Protein AF-A0A4R3PS39-F1 (afdb_monomer_lite)

Secondary structure (DSSP, 8-state):
-PPEEEETTEEEEEE--SSS-SPPEEEEPPTT--TTTTGGGHHHH-TTS-EEEE--SEEETTEEESS-EEETTEE-HHHHHHHHHHHHHHHHHHHHH----TTTTGGGSS----

Radius of gyration: 15.19 Å; chains: 1; bounding box: 42×25×39 Å

Sequence (114 aa):
MSTLLELEGFEYRTFCAQALGGRPLLLLHKTGGGESELVPLAPTVAPDMTVAGIRGQVGEDGKRRFFKRVGPGLFDEEDLRDRAAVSTISCVDLFLRTPCSRRSFLACRTERIS

Structure (mmCIF, N/CA/C/O backbone):
data_AF-A0A4R3PS39-F1
#
_entry.id   AF-A0A4R3PS39-F1
#
loop_
_atom_site.group_PDB
_atom_site.id
_atom_site.type_symbol
_atom_site.label_atom_id
_atom_site.label_alt_id
_atom_site.label_comp_id
_atom_site.label_asym_id
_atom_site.label_entity_id
_atom_site.label_seq_id
_atom_site.pdbx_PDB_ins_code
_atom_site.Cartn_x
_atom_site.Cartn_y
_atom_site.Cartn_z
_atom_site.occupancy
_atom_site.B_iso_or_equiv
_atom_site.auth_seq_id
_atom_site.auth_comp_id
_atom_site.auth_asym_id
_atom_site.auth_atom_id
_atom_site.pdbx_PDB_model_num
ATOM 1 N N . MET A 1 1 ? 17.979 3.500 -6.037 1.00 50.28 1 MET A N 1
ATOM 2 C CA . MET A 1 1 ? 17.469 4.791 -5.520 1.00 50.28 1 MET A CA 1
ATOM 3 C C . MET A 1 1 ? 15.951 4.830 -5.549 1.00 50.28 1 MET A C 1
ATOM 5 O O . MET A 1 1 ? 15.344 5.125 -6.571 1.00 50.28 1 MET A O 1
ATOM 9 N N . SER A 1 2 ? 15.346 4.484 -4.421 1.00 58.12 2 SER A N 1
ATOM 10 C CA . SER A 1 2 ? 13.908 4.581 -4.193 1.00 58.12 2 SER A CA 1
ATOM 11 C C . SER A 1 2 ? 13.623 5.816 -3.340 1.00 58.12 2 SER A C 1
ATOM 13 O O . SER A 1 2 ? 14.198 5.941 -2.256 1.00 58.12 2 SER A O 1
ATOM 15 N N . THR A 1 3 ? 12.758 6.712 -3.801 1.00 61.78 3 THR A N 1
ATOM 16 C CA . THR A 1 3 ? 12.408 7.934 -3.064 1.00 61.78 3 THR A CA 1
ATOM 17 C C . THR A 1 3 ? 11.154 7.674 -2.238 1.00 61.78 3 THR A C 1
ATOM 19 O O . THR A 1 3 ? 10.166 7.176 -2.777 1.00 61.78 3 THR A O 1
ATOM 22 N N . LEU A 1 4 ? 11.203 7.979 -0.937 1.00 65.94 4 LEU A N 1
ATOM 23 C CA . LEU A 1 4 ? 9.996 8.041 -0.115 1.00 65.94 4 LEU A CA 1
ATOM 24 C C . LEU A 1 4 ? 9.306 9.372 -0.408 1.00 65.94 4 LEU A C 1
ATOM 26 O O . LEU A 1 4 ? 9.931 10.427 -0.316 1.00 65.94 4 LEU A O 1
ATOM 30 N N . LEU A 1 5 ? 8.047 9.301 -0.804 1.00 70.94 5 LEU A N 1
ATOM 31 C CA . LEU A 1 5 ? 7.228 10.440 -1.179 1.00 70.94 5 LEU A CA 1
ATOM 32 C C . LEU A 1 5 ? 5.929 10.389 -0.378 1.00 70.94 5 LEU A C 1
ATOM 34 O O . LEU A 1 5 ? 5.511 9.320 0.067 1.00 70.94 5 LEU A O 1
ATOM 38 N N . GLU A 1 6 ? 5.301 11.542 -0.191 1.00 68.19 6 GLU A N 1
ATOM 39 C CA . GLU A 1 6 ? 4.031 11.660 0.519 1.00 68.19 6 GLU A CA 1
ATOM 40 C C . GLU A 1 6 ? 2.949 12.152 -0.443 1.00 68.19 6 GLU A C 1
ATOM 42 O O . GLU A 1 6 ? 3.188 13.056 -1.248 1.00 68.19 6 GLU A O 1
ATOM 47 N N . LEU A 1 7 ? 1.768 11.537 -0.386 1.00 65.56 7 LEU A N 1
ATOM 48 C CA . LEU A 1 7 ? 0.616 11.917 -1.193 1.00 65.56 7 LEU A CA 1
ATOM 49 C C . LEU A 1 7 ? -0.674 11.770 -0.395 1.00 65.56 7 LEU A C 1
ATOM 51 O O . LEU A 1 7 ? -1.086 10.658 -0.079 1.00 65.56 7 LEU A O 1
ATOM 55 N N . GLU A 1 8 ? -1.300 12.903 -0.072 1.00 68.44 8 GLU A N 1
ATOM 56 C CA . GLU A 1 8 ? -2.542 12.961 0.718 1.00 68.44 8 GLU A CA 1
ATOM 57 C C . GLU A 1 8 ? -2.445 12.153 2.030 1.00 68.44 8 GLU A C 1
ATOM 59 O O . GLU A 1 8 ? -3.356 11.425 2.423 1.00 68.44 8 GLU A O 1
ATOM 64 N N . GLY A 1 9 ? -1.283 12.246 2.691 1.00 69.19 9 GLY A N 1
ATOM 65 C CA . GLY A 1 9 ? -0.951 11.537 3.929 1.00 69.19 9 GLY A CA 1
ATOM 66 C C . GLY A 1 9 ? -0.525 10.077 3.743 1.00 69.19 9 GLY A C 1
ATOM 67 O O . GLY A 1 9 ? -0.281 9.383 4.726 1.00 69.19 9 GLY A O 1
ATOM 68 N N . PHE A 1 10 ? -0.494 9.548 2.516 1.00 71.81 10 PHE A N 1
ATOM 69 C CA . PHE A 1 10 ? 0.078 8.231 2.233 1.00 71.81 10 PHE A CA 1
ATOM 70 C C . PHE A 1 10 ? 1.564 8.370 1.943 1.00 71.81 10 PHE A C 1
ATOM 72 O O . PHE A 1 10 ? 1.965 9.035 0.989 1.00 71.81 10 PHE A O 1
ATOM 79 N N . GLU A 1 11 ? 2.385 7.689 2.730 1.00 79.81 11 GLU A N 1
ATOM 80 C CA . GLU A 1 11 ? 3.782 7.496 2.372 1.00 79.81 11 GLU A CA 1
ATOM 81 C C . GLU A 1 11 ? 3.879 6.384 1.330 1.00 79.81 11 GLU A C 1
ATOM 83 O O . GLU A 1 11 ? 3.300 5.307 1.485 1.00 79.81 11 GLU A O 1
ATOM 88 N N . TYR A 1 12 ? 4.630 6.618 0.266 1.00 76.88 12 TYR A N 1
ATOM 89 C CA . TYR A 1 12 ? 4.824 5.633 -0.782 1.00 76.88 12 TYR A CA 1
ATOM 90 C C . TYR A 1 12 ? 6.249 5.650 -1.300 1.00 76.88 12 TYR A C 1
ATOM 92 O O . TYR A 1 12 ? 7.000 6.616 -1.147 1.00 76.88 12 TYR A O 1
ATOM 100 N N . ARG A 1 13 ? 6.628 4.542 -1.927 1.00 80.12 13 ARG A N 1
ATOM 101 C CA . ARG A 1 13 ? 7.945 4.366 -2.514 1.00 80.12 13 ARG A CA 1
ATOM 102 C C . ARG A 1 13 ? 7.813 3.747 -3.892 1.00 80.12 13 ARG A C 1
ATOM 104 O O . ARG A 1 13 ? 7.147 2.729 -4.066 1.00 80.12 13 ARG A O 1
ATOM 111 N N . THR A 1 14 ? 8.466 4.368 -4.865 1.00 74.50 14 THR A N 1
ATOM 112 C CA . THR A 1 14 ? 8.474 3.914 -6.255 1.00 74.50 14 THR A CA 1
ATOM 113 C C . THR A 1 14 ? 9.786 3.218 -6.598 1.00 74.50 14 THR A C 1
ATOM 115 O O . THR A 1 14 ? 10.862 3.582 -6.113 1.00 74.50 14 THR A O 1
ATOM 118 N N . PHE A 1 15 ? 9.685 2.203 -7.451 1.00 75.88 15 PHE A N 1
ATOM 119 C CA . PHE A 1 15 ? 10.804 1.449 -7.996 1.00 75.88 15 PHE A CA 1
ATOM 120 C C . PHE A 1 15 ? 10.595 1.331 -9.508 1.00 75.88 15 PHE A C 1
ATOM 122 O O . PHE A 1 15 ? 9.641 0.708 -9.975 1.00 75.88 15 PHE A O 1
ATOM 129 N N . CYS A 1 16 ? 11.459 1.991 -10.278 1.00 71.50 16 CYS A N 1
ATOM 130 C CA . CYS A 1 16 ? 11.354 2.029 -11.736 1.00 71.50 16 CYS A CA 1
ATOM 131 C C . CYS A 1 16 ? 11.844 0.718 -12.362 1.00 71.50 16 CYS A C 1
ATOM 133 O O . CYS A 1 16 ? 12.946 0.262 -12.051 1.00 71.50 16 CYS A O 1
ATOM 135 N N . ALA A 1 17 ? 11.073 0.174 -13.305 1.00 66.50 17 ALA A N 1
ATOM 136 C CA . ALA A 1 17 ? 11.531 -0.908 -14.176 1.00 66.50 17 ALA A CA 1
ATOM 137 C C . ALA A 1 17 ? 12.316 -0.384 -15.393 1.00 66.50 17 ALA A C 1
ATOM 139 O O . ALA A 1 17 ? 12.325 0.814 -15.6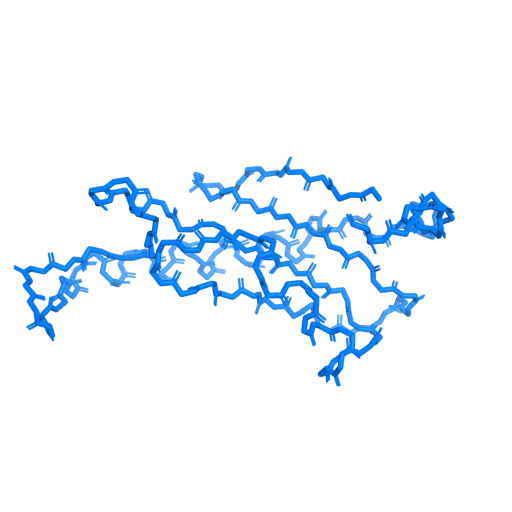87 1.00 66.50 17 ALA A O 1
ATOM 140 N N . GLN A 1 18 ? 12.998 -1.300 -16.094 1.00 57.09 18 GLN A N 1
ATOM 141 C CA . GLN A 1 18 ? 13.811 -0.998 -17.284 1.00 57.09 18 GLN A CA 1
ATOM 142 C C . GLN A 1 18 ? 12.986 -0.511 -18.475 1.00 57.09 18 GLN A C 1
ATOM 144 O O . GLN A 1 18 ? 13.481 0.288 -19.275 1.00 57.09 18 GLN A O 1
ATOM 149 N N . ALA A 1 19 ? 11.756 -1.002 -18.614 1.00 56.44 19 ALA A N 1
ATOM 150 C CA . ALA A 1 19 ? 10.897 -0.685 -19.739 1.00 56.44 19 ALA A CA 1
ATOM 151 C C . ALA A 1 19 ? 10.015 0.527 -19.413 1.00 56.44 19 ALA A C 1
ATOM 153 O O . ALA A 1 19 ? 9.176 0.509 -18.515 1.00 56.44 19 ALA A O 1
ATOM 154 N N . LEU A 1 20 ? 10.201 1.608 -20.171 1.00 54.00 20 LEU A N 1
ATOM 155 C CA . LEU A 1 20 ? 9.281 2.741 -20.161 1.00 54.00 20 LEU A CA 1
ATOM 156 C C . LEU A 1 20 ? 8.056 2.373 -20.997 1.00 54.00 20 LEU A C 1
ATOM 158 O O . LEU A 1 20 ? 8.042 2.574 -22.208 1.00 54.00 20 LEU A O 1
ATOM 162 N N . GLY A 1 21 ? 7.050 1.800 -20.345 1.00 55.66 21 GLY A N 1
ATOM 163 C CA . GLY A 1 21 ? 5.770 1.476 -20.963 1.00 55.66 21 GLY A CA 1
ATOM 164 C C . GLY A 1 21 ? 4.991 0.459 -20.138 1.00 55.66 21 GLY A C 1
ATOM 165 O O . GLY A 1 21 ? 5.466 -0.644 -19.909 1.00 55.66 21 GLY A O 1
ATOM 166 N N . GLY A 1 22 ? 3.793 0.834 -19.691 1.00 63.25 22 GLY A N 1
ATOM 167 C CA . GLY A 1 22 ? 2.918 -0.024 -18.890 1.00 63.25 22 GLY A CA 1
ATOM 168 C C . GLY A 1 22 ? 2.190 0.753 -17.796 1.00 63.25 22 GLY A C 1
ATOM 169 O O . GLY A 1 22 ? 2.625 1.826 -17.381 1.00 63.25 22 GLY A O 1
ATOM 170 N N . ARG A 1 23 ? 1.056 0.219 -17.333 1.00 71.75 23 ARG A N 1
ATOM 171 C CA . ARG A 1 23 ? 0.402 0.707 -16.108 1.00 71.75 23 ARG A CA 1
ATOM 172 C C . ARG A 1 23 ? 1.303 0.338 -14.921 1.00 71.75 23 ARG A C 1
ATOM 174 O O . ARG A 1 23 ? 1.832 -0.766 -14.940 1.00 71.75 23 ARG A O 1
ATOM 181 N N . PRO A 1 24 ? 1.536 1.199 -13.922 1.00 75.44 24 PRO A N 1
ATOM 182 C CA . PRO A 1 24 ? 2.334 0.814 -12.767 1.00 75.44 24 PRO A CA 1
ATOM 183 C C . PRO A 1 24 ? 1.613 -0.263 -11.954 1.00 75.44 24 PRO A C 1
ATOM 185 O O . PRO A 1 24 ? 0.382 -0.328 -11.939 1.00 75.44 24 PRO A O 1
ATOM 188 N N . LEU A 1 25 ? 2.386 -1.089 -11.255 1.00 80.06 25 LEU A N 1
ATOM 189 C CA . LEU A 1 25 ? 1.855 -2.053 -10.302 1.00 80.06 25 LEU A CA 1
ATOM 190 C C . LEU A 1 25 ? 1.837 -1.435 -8.901 1.00 80.06 25 LEU A C 1
ATOM 192 O O . LEU A 1 25 ? 2.879 -1.075 -8.352 1.00 80.06 25 LEU A O 1
ATOM 196 N N . LEU A 1 26 ? 0.644 -1.330 -8.322 1.00 84.38 26 LEU A N 1
ATOM 197 C CA . LEU A 1 26 ? 0.459 -0.889 -6.945 1.00 84.38 26 LEU A CA 1
ATOM 198 C C . LEU A 1 26 ? 0.624 -2.075 -5.989 1.00 84.38 26 LEU A C 1
ATOM 200 O O . LEU A 1 26 ? -0.022 -3.109 -6.164 1.00 84.38 26 LEU A O 1
ATOM 204 N N . LEU A 1 27 ? 1.458 -1.916 -4.964 1.00 86.75 27 LEU A N 1
ATOM 205 C CA . LEU A 1 27 ? 1.704 -2.934 -3.948 1.00 86.75 27 LEU A CA 1
ATOM 206 C C . LEU A 1 27 ? 1.057 -2.530 -2.620 1.00 86.75 27 LEU A C 1
ATOM 208 O O . LEU A 1 27 ? 1.368 -1.480 -2.052 1.00 86.75 27 LEU A O 1
ATOM 212 N N . LEU A 1 28 ? 0.180 -3.401 -2.118 1.00 87.88 28 LEU A N 1
ATOM 213 C CA . LEU A 1 28 ? -0.548 -3.237 -0.861 1.00 87.88 28 LEU A CA 1
ATOM 214 C C . LEU A 1 28 ? -0.043 -4.262 0.155 1.00 87.88 28 LEU A C 1
ATOM 216 O O . LEU A 1 28 ? -0.264 -5.462 -0.003 1.00 87.88 28 LEU A O 1
ATOM 220 N N . HIS A 1 29 ? 0.657 -3.799 1.187 1.00 87.94 29 HIS A N 1
ATOM 221 C CA . HIS A 1 29 ? 1.241 -4.677 2.201 1.00 87.94 29 HIS A CA 1
ATOM 222 C C . HIS A 1 29 ? 0.184 -5.308 3.129 1.00 87.94 29 HIS A C 1
ATOM 224 O O . HIS A 1 29 ? -0.947 -4.840 3.255 1.00 87.94 29 HIS A O 1
ATOM 230 N N . LYS A 1 30 ? 0.552 -6.372 3.849 1.00 85.94 30 LYS A N 1
ATOM 231 C CA . LYS A 1 30 ? -0.326 -6.964 4.877 1.00 85.94 30 LYS A CA 1
ATOM 232 C C . LYS A 1 30 ? -0.349 -6.103 6.147 1.00 85.94 30 LYS A C 1
ATOM 234 O O . LYS A 1 30 ? 0.470 -5.206 6.309 1.00 85.94 30 LYS A O 1
ATOM 239 N N . THR A 1 31 ? -1.243 -6.380 7.100 1.00 84.62 31 THR A N 1
ATOM 240 C CA . THR A 1 31 ? -1.214 -5.692 8.413 1.00 84.62 31 THR A CA 1
ATOM 241 C C . THR A 1 31 ? 0.190 -5.733 9.031 1.00 84.62 31 THR A C 1
ATOM 243 O O . THR A 1 31 ? 0.767 -6.810 9.159 1.00 84.62 31 THR A O 1
ATOM 246 N N . GLY A 1 32 ? 0.686 -4.584 9.497 1.00 80.88 32 GLY A N 1
ATOM 247 C CA . GLY A 1 32 ? 1.997 -4.471 10.147 1.00 80.88 32 GLY A CA 1
ATOM 248 C C . GLY A 1 32 ? 3.173 -4.437 9.171 1.00 80.88 32 GLY A C 1
ATOM 249 O O . GLY A 1 32 ? 4.313 -4.335 9.609 1.00 80.88 32 GLY A O 1
ATOM 250 N N . GLY A 1 33 ? 2.889 -4.516 7.873 1.00 84.56 33 GLY A N 1
ATOM 251 C CA . GLY A 1 33 ? 3.853 -4.363 6.798 1.00 84.56 33 GLY A CA 1
ATOM 252 C C . GLY A 1 33 ? 4.225 -2.913 6.504 1.00 84.56 33 GLY A C 1
ATOM 253 O O . GLY A 1 33 ? 3.789 -1.974 7.178 1.00 84.56 33 GLY A O 1
ATOM 254 N N . GLY A 1 34 ? 5.017 -2.743 5.450 1.00 86.12 34 GLY A N 1
ATOM 255 C CA . GLY A 1 34 ? 5.411 -1.438 4.930 1.00 86.12 34 GLY A CA 1
ATOM 256 C C . GLY A 1 34 ? 5.484 -1.421 3.407 1.00 86.12 34 GLY A C 1
ATOM 257 O O . GLY A 1 34 ? 5.372 -2.447 2.741 1.00 86.12 34 GLY A O 1
ATOM 258 N N . GLU A 1 35 ? 5.727 -0.240 2.857 1.00 84.44 35 GLU A N 1
ATOM 259 C CA . GLU A 1 35 ? 5.789 0.072 1.428 1.00 84.44 35 GLU A CA 1
ATOM 260 C C . GLU A 1 35 ? 6.854 -0.718 0.657 1.00 84.44 35 GLU A C 1
ATOM 262 O O . GLU A 1 35 ? 6.758 -0.858 -0.556 1.00 84.44 35 GLU A O 1
ATOM 267 N N . SER A 1 36 ? 7.865 -1.254 1.346 1.00 85.31 36 SER A N 1
ATOM 268 C CA . SER A 1 36 ? 8.924 -2.047 0.713 1.00 85.31 36 SER A CA 1
ATOM 269 C C . SER A 1 36 ? 8.720 -3.565 0.828 1.00 85.31 36 SER A C 1
ATOM 271 O O . SER A 1 36 ? 9.467 -4.312 0.206 1.00 85.31 36 SER A O 1
ATOM 273 N N . GLU A 1 37 ? 7.721 -4.044 1.586 1.00 87.12 37 GLU A N 1
ATOM 274 C CA . GLU A 1 37 ? 7.576 -5.477 1.914 1.00 87.12 37 GLU A CA 1
ATOM 275 C C . GLU A 1 37 ? 7.392 -6.353 0.668 1.00 87.12 37 GLU A C 1
ATOM 277 O O . GLU A 1 37 ? 7.971 -7.432 0.569 1.00 87.12 37 GLU A O 1
ATOM 282 N N . LEU A 1 38 ? 6.600 -5.884 -0.296 1.00 86.94 38 LEU A N 1
ATOM 283 C CA . LEU A 1 38 ? 6.257 -6.651 -1.497 1.00 86.94 38 LEU A CA 1
ATOM 284 C C . LEU A 1 38 ? 7.137 -6.321 -2.707 1.00 86.94 38 LEU A C 1
ATOM 286 O O . LEU A 1 38 ? 6.986 -6.932 -3.761 1.00 86.94 38 LEU A O 1
ATOM 290 N N . VAL A 1 39 ? 8.070 -5.380 -2.577 1.00 84.38 39 VAL A N 1
ATOM 291 C CA . VAL A 1 39 ? 8.957 -4.969 -3.676 1.00 84.38 39 VAL A CA 1
ATOM 292 C C . VAL A 1 39 ? 9.795 -6.130 -4.213 1.00 84.38 39 VAL A C 1
ATOM 294 O O . VAL A 1 39 ? 9.884 -6.252 -5.433 1.00 84.38 39 VAL A O 1
ATOM 297 N N . PRO A 1 40 ? 10.348 -7.036 -3.378 1.00 84.69 40 PRO A N 1
ATOM 298 C CA . PRO A 1 40 ? 11.093 -8.187 -3.884 1.00 84.69 40 PRO A CA 1
ATOM 299 C C . PRO A 1 40 ? 10.255 -9.164 -4.725 1.00 84.69 40 PRO A C 1
ATOM 301 O O . PRO A 1 40 ? 10.829 -9.952 -5.468 1.00 84.69 40 PRO A O 1
ATOM 304 N N . LEU A 1 41 ? 8.918 -9.120 -4.632 1.00 84.06 41 LEU A N 1
ATOM 305 C CA . LEU A 1 41 ? 8.014 -9.969 -5.419 1.00 84.06 41 LEU A CA 1
ATOM 306 C C . LEU A 1 41 ? 7.732 -9.392 -6.816 1.00 84.06 41 LEU A C 1
ATOM 308 O O . LEU A 1 41 ? 7.405 -10.134 -7.744 1.00 84.06 41 LEU A O 1
ATOM 312 N N . ALA A 1 42 ? 7.869 -8.074 -6.983 1.00 80.75 42 ALA A N 1
ATOM 313 C CA . ALA A 1 42 ? 7.565 -7.391 -8.235 1.00 80.75 42 ALA A CA 1
ATOM 314 C C . ALA A 1 42 ? 8.342 -7.936 -9.451 1.00 80.75 42 ALA A C 1
ATOM 316 O O . ALA A 1 42 ? 7.692 -8.193 -10.464 1.00 80.75 42 ALA A O 1
ATOM 317 N N . PRO A 1 43 ? 9.663 -8.213 -9.383 1.00 77.00 43 PRO A N 1
ATOM 318 C CA . PRO A 1 43 ? 10.404 -8.754 -10.525 1.00 77.00 43 PRO A CA 1
ATOM 319 C C . PRO A 1 43 ? 9.905 -10.123 -11.001 1.00 77.00 43 PRO A C 1
ATOM 321 O O . PRO A 1 43 ? 10.081 -10.467 -12.164 1.00 77.00 43 PRO A O 1
ATOM 324 N N . THR A 1 44 ? 9.292 -10.914 -10.116 1.00 83.75 44 THR A N 1
ATOM 325 C CA . THR A 1 44 ? 8.765 -12.245 -10.453 1.00 83.75 44 THR A CA 1
ATOM 326 C C . THR A 1 44 ? 7.414 -12.164 -11.157 1.00 83.75 44 THR A C 1
ATOM 328 O O . THR A 1 44 ? 7.136 -12.967 -12.042 1.00 83.75 44 THR A O 1
ATOM 331 N N . VAL A 1 45 ? 6.568 -11.210 -10.762 1.00 83.06 45 VAL A N 1
ATOM 332 C CA . VAL A 1 45 ? 5.199 -11.070 -11.288 1.00 83.06 45 VAL A CA 1
ATOM 333 C C . VAL A 1 45 ? 5.155 -10.151 -12.509 1.00 83.06 45 VAL A C 1
ATOM 335 O O . VAL A 1 45 ? 4.387 -10.384 -13.438 1.00 83.06 45 VAL A O 1
ATOM 338 N N . ALA A 1 46 ? 5.966 -9.097 -12.499 1.00 77.75 46 ALA A N 1
ATOM 339 C CA . ALA A 1 46 ? 5.932 -8.013 -13.468 1.00 77.75 46 ALA A CA 1
ATOM 340 C C . ALA A 1 46 ? 7.332 -7.378 -13.636 1.00 77.75 46 ALA A C 1
ATOM 342 O O . ALA A 1 46 ? 7.551 -6.245 -13.200 1.00 77.75 46 ALA A O 1
ATOM 343 N N . PRO A 1 47 ? 8.293 -8.087 -14.263 1.00 76.94 47 PRO A N 1
ATOM 344 C CA . PRO A 1 47 ? 9.699 -7.662 -14.358 1.00 76.94 47 PRO A CA 1
ATOM 345 C C . PRO A 1 47 ? 9.907 -6.317 -15.066 1.00 76.94 47 PRO A C 1
ATOM 347 O O . PRO A 1 47 ? 10.868 -5.604 -14.778 1.00 76.94 47 PRO A O 1
ATOM 350 N N . ASP A 1 48 ? 8.990 -5.958 -15.964 1.00 76.44 48 ASP A N 1
ATOM 351 C CA . ASP A 1 48 ? 9.094 -4.778 -16.820 1.00 76.44 48 ASP A CA 1
ATOM 352 C C . ASP A 1 48 ? 8.205 -3.608 -16.365 1.00 76.44 48 ASP A C 1
ATOM 354 O O . ASP A 1 48 ? 8.146 -2.584 -17.042 1.00 76.44 48 ASP A O 1
ATOM 358 N N . MET A 1 49 ? 7.514 -3.721 -15.223 1.00 76.81 49 MET A N 1
ATOM 359 C CA . MET A 1 49 ? 6.587 -2.689 -14.745 1.00 76.81 49 MET A CA 1
ATOM 360 C C . MET A 1 49 ? 7.179 -1.873 -13.599 1.00 76.81 49 MET A C 1
ATOM 362 O O . MET A 1 49 ? 7.710 -2.412 -12.631 1.00 76.81 49 MET A O 1
ATOM 366 N N . THR A 1 50 ? 7.021 -0.551 -13.670 1.00 78.88 50 THR A N 1
ATOM 367 C CA . THR A 1 50 ? 7.250 0.320 -12.512 1.00 78.88 50 THR A CA 1
ATOM 368 C C . THR A 1 50 ? 6.320 -0.092 -11.384 1.00 78.88 50 THR A C 1
ATOM 370 O O . THR A 1 50 ? 5.116 -0.244 -11.598 1.00 78.88 50 THR A O 1
ATOM 373 N N . VAL A 1 51 ? 6.865 -0.238 -10.181 1.00 81.00 51 VAL A N 1
ATOM 374 C CA . VAL A 1 51 ? 6.079 -0.602 -9.006 1.00 81.00 51 VAL A CA 1
ATOM 375 C C . VAL A 1 51 ? 6.076 0.515 -7.983 1.00 81.00 51 VAL A C 1
ATOM 377 O O . VAL A 1 51 ? 7.064 1.232 -7.813 1.00 81.00 51 VAL A O 1
ATOM 380 N N . ALA A 1 52 ? 4.952 0.662 -7.298 1.00 83.00 52 ALA A N 1
ATOM 381 C CA . ALA A 1 52 ? 4.802 1.607 -6.213 1.00 83.00 52 ALA A CA 1
ATOM 382 C C . ALA A 1 52 ? 4.184 0.902 -5.013 1.00 83.00 52 ALA A C 1
ATOM 384 O O . ALA A 1 52 ? 3.060 0.409 -5.080 1.00 83.00 52 ALA A O 1
ATOM 385 N N . GLY A 1 53 ? 4.931 0.838 -3.920 1.00 84.38 53 GLY A N 1
ATOM 386 C CA . GLY A 1 53 ? 4.394 0.389 -2.647 1.00 84.38 53 GLY A CA 1
ATOM 387 C C . GLY A 1 53 ? 3.850 1.570 -1.870 1.00 84.38 53 GLY A C 1
ATOM 388 O O . GLY A 1 53 ? 4.518 2.599 -1.774 1.00 84.38 53 GLY A O 1
ATOM 389 N N . ILE A 1 54 ? 2.653 1.415 -1.313 1.00 84.69 54 ILE A N 1
ATOM 390 C CA . ILE A 1 54 ? 2.038 2.420 -0.444 1.00 84.69 54 ILE A CA 1
ATOM 391 C C . ILE A 1 54 ? 1.992 1.910 0.993 1.00 84.69 54 ILE A C 1
ATOM 393 O O . ILE A 1 54 ? 1.803 0.718 1.241 1.00 84.69 54 ILE A O 1
ATOM 397 N N . ARG A 1 55 ? 2.178 2.817 1.946 1.00 85.25 55 ARG A N 1
ATOM 398 C CA . ARG A 1 55 ? 2.125 2.556 3.381 1.00 85.25 55 ARG A CA 1
ATOM 399 C C . ARG A 1 55 ? 0.744 2.925 3.911 1.00 85.25 55 ARG A C 1
ATOM 401 O O . ARG A 1 55 ? 0.241 4.015 3.655 1.00 85.25 55 ARG A O 1
ATOM 408 N N . GLY A 1 56 ? 0.138 2.021 4.674 1.00 82.38 56 GLY A N 1
ATOM 409 C CA . GLY A 1 56 ? -1.135 2.278 5.341 1.00 82.38 56 GLY A CA 1
ATOM 410 C C . GLY A 1 56 ? -1.037 3.384 6.403 1.00 82.38 56 GLY A C 1
ATOM 411 O O . GLY A 1 56 ? -0.072 3.428 7.168 1.00 82.38 56 GLY A O 1
ATOM 412 N N . GLN A 1 57 ? -2.049 4.253 6.458 1.00 79.31 57 GLN A N 1
ATOM 413 C CA . GLN A 1 57 ? -2.118 5.413 7.360 1.00 79.31 57 GLN A CA 1
ATOM 414 C C . GLN A 1 57 ? -2.581 5.079 8.784 1.00 79.31 57 GLN A C 1
ATOM 416 O O . GLN A 1 57 ? -2.361 5.856 9.710 1.00 79.31 57 GLN A O 1
ATOM 421 N N . VAL A 1 58 ? -3.264 3.949 8.974 1.00 79.44 58 VAL A N 1
ATOM 422 C CA . VAL A 1 58 ? -3.855 3.596 10.268 1.00 79.44 58 VAL A CA 1
ATOM 423 C C . VAL A 1 58 ? -2.803 2.897 11.120 1.00 79.44 58 VAL A C 1
ATOM 425 O O . VAL A 1 58 ? -2.353 1.804 10.777 1.00 79.44 58 VAL A O 1
ATOM 428 N N . GLY A 1 59 ? -2.407 3.531 12.223 1.00 75.56 59 GLY A N 1
ATOM 429 C CA . GLY A 1 59 ? -1.565 2.927 13.253 1.00 75.56 59 GLY A CA 1
ATOM 430 C C . GLY A 1 59 ? -2.416 2.293 14.349 1.00 75.56 59 GLY A C 1
ATOM 431 O O . GLY A 1 59 ? -3.179 2.987 15.011 1.00 75.56 59 GLY A O 1
ATOM 432 N N . GLU A 1 60 ? -2.273 0.988 14.554 1.00 71.56 60 GLU A N 1
ATOM 433 C CA . GLU A 1 60 ? -2.979 0.221 15.585 1.00 71.56 60 GLU A CA 1
ATOM 434 C C . GLU A 1 60 ? -1.952 -0.693 16.273 1.00 71.56 60 GLU A C 1
ATOM 436 O O . GLU A 1 60 ? -1.342 -1.537 15.617 1.00 71.56 60 GLU A O 1
ATOM 441 N N . ASP A 1 61 ? -1.672 -0.475 17.562 1.00 71.25 61 ASP A N 1
ATOM 44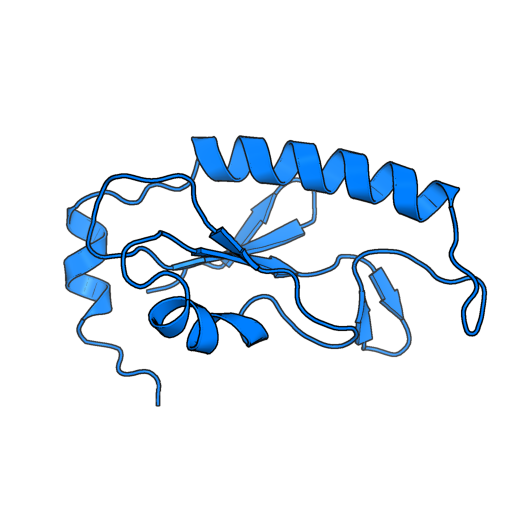2 C CA . ASP A 1 61 ? -0.642 -1.202 18.334 1.00 71.25 61 ASP A CA 1
ATOM 443 C C . ASP A 1 61 ? 0.746 -1.258 17.661 1.00 71.25 61 ASP A C 1
ATOM 445 O O . ASP A 1 61 ? 1.422 -2.289 17.639 1.00 71.25 61 ASP A O 1
ATOM 449 N N . GLY A 1 62 ? 1.164 -0.157 17.027 1.00 70.56 62 GLY A N 1
ATOM 450 C CA . GLY A 1 62 ? 2.431 -0.085 16.285 1.00 70.56 62 GLY A CA 1
ATOM 451 C C . GLY A 1 62 ? 2.427 -0.824 14.939 1.00 70.56 62 GLY A C 1
ATOM 452 O O . GLY A 1 62 ? 3.434 -0.815 14.233 1.00 70.56 62 GLY A O 1
ATOM 453 N N . LYS A 1 63 ? 1.302 -1.432 14.541 1.00 70.06 63 LYS A N 1
ATOM 454 C CA . LYS A 1 63 ? 1.106 -2.050 13.225 1.00 70.06 63 LYS A CA 1
ATOM 455 C C . LYS A 1 63 ? 0.398 -1.074 12.298 1.00 70.06 63 LYS A C 1
ATOM 457 O O . LYS A 1 63 ? -0.581 -0.438 12.674 1.00 70.06 63 LYS A O 1
ATOM 462 N N . ARG A 1 64 ? 0.873 -0.992 11.056 1.00 80.00 64 ARG A N 1
ATOM 463 C CA . ARG A 1 64 ? 0.262 -0.151 10.024 1.00 80.00 64 ARG A CA 1
ATOM 464 C C . ARG A 1 64 ? -0.782 -0.911 9.217 1.00 80.00 64 ARG A C 1
ATOM 466 O O . ARG A 1 64 ? -0.590 -2.085 8.880 1.00 80.00 64 ARG A O 1
ATOM 473 N N . ARG A 1 65 ? -1.887 -0.238 8.913 1.00 83.12 65 ARG A N 1
ATOM 474 C CA . ARG A 1 65 ? -3.054 -0.759 8.196 1.00 83.12 65 ARG A CA 1
ATOM 475 C C . ARG A 1 65 ? -3.616 0.274 7.227 1.00 83.12 65 ARG A C 1
ATOM 477 O O . ARG A 1 65 ? -3.395 1.473 7.379 1.00 83.12 65 ARG A O 1
ATOM 484 N N . PHE A 1 66 ? -4.368 -0.208 6.242 1.00 83.62 66 PHE A N 1
ATOM 485 C CA . PHE A 1 66 ? -5.060 0.647 5.277 1.00 83.62 66 PHE A CA 1
ATOM 486 C C . PHE A 1 66 ? -6.395 1.186 5.782 1.00 83.62 66 PHE A C 1
ATOM 488 O O . PHE A 1 66 ? -6.808 2.230 5.309 1.00 83.62 66 PHE A O 1
ATOM 495 N N . PHE A 1 67 ? -7.045 0.503 6.724 1.00 85.00 67 PHE A N 1
ATOM 496 C CA . PHE A 1 67 ? -8.345 0.871 7.287 1.00 85.00 67 PHE A CA 1
ATOM 497 C C . PHE A 1 67 ? -8.471 0.349 8.719 1.00 85.00 67 PHE A C 1
ATOM 499 O O . PHE A 1 67 ? -7.764 -0.589 9.118 1.00 85.00 67 PHE A O 1
ATOM 506 N N . LYS A 1 68 ? -9.354 0.979 9.492 1.00 84.38 68 LYS A N 1
ATOM 507 C CA . LYS A 1 68 ? -9.664 0.613 10.874 1.00 84.38 68 LYS A CA 1
ATOM 508 C C . LYS A 1 68 ? -10.508 -0.654 10.955 1.00 84.38 68 LYS A C 1
ATOM 510 O O . LYS A 1 68 ? -11.182 -1.074 10.014 1.00 84.38 68 LYS A O 1
ATOM 515 N N . ARG A 1 69 ? -10.469 -1.276 12.128 1.00 84.56 69 ARG A N 1
ATOM 516 C CA . ARG A 1 69 ? -11.290 -2.435 12.471 1.00 84.56 69 ARG A CA 1
ATOM 517 C C . ARG A 1 69 ? -12.021 -2.137 13.765 1.00 84.56 69 ARG A C 1
ATOM 519 O O . ARG A 1 69 ? -11.469 -1.498 14.651 1.00 84.56 69 ARG A O 1
ATOM 526 N N . VAL A 1 70 ? -13.243 -2.637 13.869 1.00 81.06 70 VAL A N 1
ATOM 527 C CA . VAL A 1 70 ? -14.047 -2.551 15.096 1.00 81.06 70 VAL A CA 1
ATOM 528 C C . VAL A 1 70 ? -13.789 -3.777 15.983 1.00 81.06 70 VAL A C 1
ATOM 530 O O . VAL A 1 70 ? -13.959 -3.733 17.196 1.00 81.06 70 VAL A O 1
AT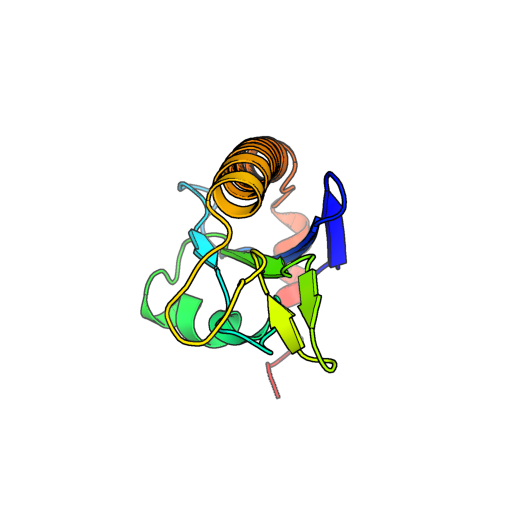OM 533 N N . GLY A 1 71 ? -13.320 -4.879 15.387 1.00 79.88 71 GLY A N 1
ATOM 534 C CA . GLY A 1 71 ? -12.950 -6.097 16.098 1.00 79.88 71 GLY A CA 1
ATOM 535 C C . GLY A 1 71 ? -12.418 -7.195 15.170 1.00 79.88 71 GLY A C 1
ATOM 536 O O . GLY A 1 71 ? -12.174 -6.968 13.977 1.00 79.88 71 GLY A O 1
ATOM 537 N N . PRO A 1 72 ? -12.219 -8.420 15.683 1.00 76.38 72 PRO A N 1
ATOM 538 C CA . PRO A 1 72 ? -11.814 -9.564 14.874 1.00 76.38 72 PRO A CA 1
ATOM 539 C C . PRO A 1 72 ? -12.855 -9.853 13.787 1.00 76.38 72 PRO A C 1
ATOM 541 O O . PRO A 1 72 ? -14.008 -10.143 14.070 1.00 76.38 72 PRO A O 1
ATOM 544 N N . GLY A 1 73 ? -12.441 -9.740 12.528 1.00 77.75 73 GLY A N 1
ATOM 545 C CA . GLY A 1 73 ? -13.306 -9.925 11.354 1.00 77.75 73 GLY A CA 1
ATOM 546 C C . GLY A 1 73 ? -14.317 -8.800 11.094 1.00 77.75 73 GLY A C 1
ATOM 547 O O . GLY A 1 73 ? -14.995 -8.852 10.077 1.00 77.75 73 GLY A O 1
ATOM 548 N N . LEU A 1 74 ? -14.386 -7.783 11.960 1.00 83.12 74 LEU A N 1
ATOM 549 C CA . LEU A 1 74 ? -15.315 -6.658 11.847 1.00 83.12 74 LEU A CA 1
ATOM 550 C C . LEU A 1 74 ? -14.569 -5.406 11.390 1.00 83.12 74 LEU A C 1
ATOM 552 O O . LEU A 1 74 ? -13.640 -4.934 12.056 1.00 83.12 74 LEU A O 1
ATOM 556 N N . PHE A 1 75 ? -14.973 -4.890 10.236 1.00 84.31 75 PHE A N 1
ATOM 557 C CA . PHE A 1 75 ? -14.389 -3.712 9.608 1.00 84.31 75 PHE A CA 1
ATOM 558 C C . PHE A 1 75 ? -15.255 -2.487 9.873 1.00 84.31 75 PHE A C 1
ATOM 560 O O . PHE A 1 75 ? -16.473 -2.597 9.978 1.00 84.31 75 PHE A O 1
ATOM 567 N N . ASP A 1 76 ? -14.611 -1.331 9.991 1.00 86.06 76 ASP A N 1
ATOM 568 C CA . ASP A 1 76 ? -15.307 -0.051 9.970 1.00 86.06 76 ASP A CA 1
ATOM 569 C C . ASP A 1 76 ? -15.595 0.284 8.500 1.00 86.06 76 ASP A C 1
ATOM 571 O O . ASP A 1 76 ? -14.679 0.596 7.739 1.00 86.06 76 ASP A O 1
ATOM 575 N N . GLU A 1 77 ? -16.842 0.092 8.063 1.00 86.62 77 GLU A N 1
ATOM 576 C CA . GLU A 1 77 ? -17.227 0.268 6.656 1.00 86.62 77 GLU A CA 1
ATOM 577 C C . GLU A 1 77 ? -17.130 1.725 6.191 1.00 86.62 77 GLU A C 1
ATOM 579 O O . GLU A 1 77 ? -16.858 1.974 5.013 1.00 86.62 77 GLU A O 1
ATOM 584 N N . GLU A 1 78 ? -17.332 2.676 7.105 1.00 87.00 78 GLU A N 1
ATOM 585 C CA . GLU A 1 78 ? -17.209 4.105 6.829 1.00 87.00 78 GLU A CA 1
ATOM 586 C C . GLU A 1 78 ? -15.733 4.459 6.608 1.00 87.00 78 GLU A C 1
ATOM 588 O O . GLU A 1 78 ? -15.370 4.936 5.531 1.00 87.00 78 GLU A O 1
ATOM 593 N N . ASP A 1 79 ? -14.849 4.076 7.539 1.00 84.69 79 ASP A N 1
ATOM 594 C CA . ASP A 1 79 ? -13.399 4.296 7.401 1.00 84.69 79 ASP A CA 1
ATOM 595 C C . ASP A 1 79 ? -12.813 3.530 6.197 1.00 84.69 79 ASP A C 1
ATOM 597 O O . ASP A 1 79 ? -11.934 4.042 5.499 1.00 84.69 79 ASP A O 1
ATOM 601 N N . LEU A 1 80 ? -13.328 2.332 5.892 1.00 84.06 80 LEU A N 1
ATOM 602 C CA . LEU A 1 80 ? -12.950 1.578 4.695 1.00 84.06 80 LEU A CA 1
ATOM 603 C C . LEU A 1 80 ? -13.295 2.345 3.414 1.00 84.06 80 LEU A C 1
ATOM 605 O O . LEU A 1 80 ? -12.455 2.428 2.514 1.00 84.06 80 LEU A O 1
ATOM 609 N N . ARG A 1 81 ? -14.515 2.889 3.310 1.00 84.12 81 ARG A N 1
ATOM 610 C CA . ARG A 1 81 ? -14.966 3.623 2.119 1.00 84.12 81 ARG A CA 1
ATOM 611 C C . ARG A 1 81 ? -14.165 4.903 1.927 1.00 84.12 81 ARG A C 1
ATOM 613 O O . ARG A 1 81 ? -13.678 5.142 0.820 1.00 84.12 81 ARG A O 1
ATOM 620 N N . ASP A 1 82 ? -13.988 5.674 2.991 1.00 83.19 82 ASP A N 1
ATOM 621 C CA . ASP A 1 82 ? -13.273 6.946 2.936 1.00 83.19 82 ASP A CA 1
ATOM 622 C C . ASP A 1 82 ? -11.821 6.736 2.512 1.00 83.19 82 ASP A C 1
ATOM 624 O O . ASP A 1 82 ? -11.321 7.386 1.592 1.00 83.19 82 ASP A O 1
ATOM 628 N N . ARG A 1 83 ? -11.141 5.747 3.099 1.00 82.00 83 ARG A N 1
ATOM 629 C CA . ARG A 1 83 ? -9.741 5.469 2.756 1.00 82.00 83 ARG A CA 1
ATOM 630 C C . ARG A 1 83 ? -9.574 4.803 1.405 1.00 82.00 83 ARG A C 1
ATOM 632 O O . ARG A 1 83 ? -8.567 5.056 0.749 1.00 82.00 83 ARG A O 1
ATOM 639 N N . ALA A 1 84 ? -10.528 3.989 0.958 1.00 80.19 84 ALA A N 1
ATOM 640 C CA . ALA A 1 84 ? -10.508 3.449 -0.398 1.00 80.19 84 ALA A CA 1
ATOM 641 C C . ALA A 1 84 ? -10.639 4.568 -1.443 1.00 80.19 84 ALA A C 1
ATOM 643 O O . ALA A 1 84 ? -9.930 4.545 -2.454 1.00 80.19 84 ALA A O 1
ATOM 644 N N . ALA A 1 85 ? -11.486 5.570 -1.187 1.00 73.50 85 ALA A N 1
ATOM 645 C CA . ALA A 1 85 ? -11.631 6.729 -2.061 1.00 73.50 85 ALA A CA 1
ATOM 646 C C . ALA A 1 85 ? -10.330 7.546 -2.130 1.00 73.50 85 ALA A C 1
ATOM 648 O O . ALA A 1 85 ? -9.812 7.771 -3.226 1.00 73.50 85 ALA A O 1
ATOM 649 N N . VAL A 1 86 ? -9.746 7.899 -0.979 1.00 69.50 86 VAL A N 1
ATOM 650 C CA . VAL A 1 86 ? -8.473 8.645 -0.930 1.00 69.50 86 VAL A CA 1
ATOM 651 C C . VAL A 1 86 ? -7.328 7.824 -1.533 1.00 69.50 86 VAL A C 1
ATOM 653 O O . VAL A 1 86 ? -6.550 8.338 -2.330 1.00 69.50 86 VAL A O 1
ATOM 656 N N . SER A 1 87 ? -7.246 6.522 -1.240 1.00 66.38 87 SER A N 1
ATOM 657 C CA . SER A 1 87 ? -6.228 5.642 -1.826 1.00 66.38 87 SER A CA 1
ATOM 658 C C . SER A 1 87 ? -6.343 5.585 -3.350 1.00 66.38 87 SER A C 1
ATOM 660 O O . SER A 1 87 ? -5.324 5.637 -4.035 1.00 66.38 87 SER A O 1
ATOM 662 N N . THR A 1 88 ? -7.560 5.555 -3.897 1.00 65.12 88 THR A N 1
ATOM 663 C CA . THR A 1 88 ? -7.783 5.570 -5.350 1.00 65.12 88 THR A CA 1
ATOM 664 C C . THR A 1 88 ? -7.308 6.882 -5.976 1.00 65.12 88 THR A C 1
ATOM 666 O O . THR A 1 88 ? -6.585 6.848 -6.972 1.00 65.12 88 THR A O 1
ATOM 669 N N . ILE A 1 89 ? -7.657 8.028 -5.383 1.00 58.91 89 ILE A N 1
ATOM 670 C CA . ILE A 1 89 ? -7.240 9.360 -5.860 1.00 58.91 89 ILE A CA 1
ATOM 671 C C . ILE A 1 89 ? -5.714 9.498 -5.802 1.00 58.91 89 ILE A C 1
ATOM 673 O O . ILE A 1 89 ? -5.082 9.864 -6.795 1.00 58.91 89 ILE A O 1
ATOM 677 N N . SER A 1 90 ? -5.119 9.094 -4.680 1.00 67.12 90 SER A N 1
ATOM 678 C CA . SER A 1 90 ? -3.673 9.050 -4.479 1.00 67.12 90 SER A CA 1
ATOM 679 C C . SER A 1 90 ? -2.989 8.172 -5.536 1.00 67.12 90 SER A C 1
ATOM 681 O O . SER A 1 90 ? -2.025 8.584 -6.170 1.00 67.12 90 SER A O 1
ATOM 683 N N . CYS A 1 91 ? -3.525 6.993 -5.856 1.00 66.00 91 CYS A N 1
ATOM 684 C CA . CYS A 1 91 ? -2.937 6.137 -6.892 1.00 66.00 91 CYS A CA 1
ATOM 685 C C . CYS A 1 91 ? -2.975 6.759 -8.297 1.00 66.00 91 CYS A C 1
ATOM 687 O O . CYS A 1 91 ? -2.066 6.528 -9.099 1.00 66.00 91 CYS A O 1
ATOM 689 N N . VAL A 1 92 ? -4.004 7.552 -8.606 1.00 61.09 92 VAL A N 1
ATOM 690 C CA . VAL A 1 92 ? -4.097 8.271 -9.884 1.00 61.09 92 VAL A CA 1
ATOM 691 C C . VAL A 1 92 ? -3.066 9.397 -9.952 1.00 61.09 92 VAL A C 1
ATOM 693 O O . VAL A 1 92 ? -2.353 9.499 -10.948 1.00 61.09 92 VAL A O 1
ATOM 696 N N . ASP A 1 93 ? -2.920 10.211 -8.906 1.00 64.50 93 ASP A N 1
ATOM 697 C CA .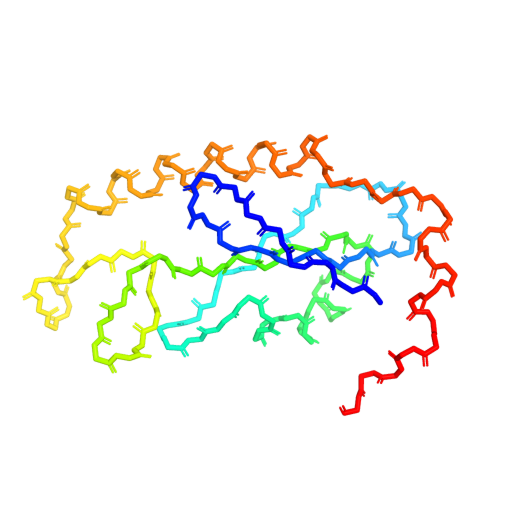 ASP A 1 93 ? -1.910 11.279 -8.889 1.00 64.50 93 ASP A CA 1
ATOM 698 C C . ASP A 1 93 ? -0.478 10.711 -8.842 1.00 64.50 93 ASP A C 1
ATOM 700 O O . ASP A 1 93 ? 0.396 11.169 -9.577 1.00 64.50 93 ASP A O 1
ATOM 704 N N . LEU A 1 94 ? -0.261 9.615 -8.113 1.00 65.81 94 LEU A N 1
ATOM 705 C CA . LEU A 1 94 ? 0.965 8.819 -8.159 1.00 65.81 94 LEU A CA 1
ATOM 706 C C . LEU A 1 94 ? 1.327 8.414 -9.592 1.00 65.81 94 LEU A C 1
ATOM 708 O O . LEU A 1 94 ? 2.476 8.581 -10.007 1.00 65.81 94 LEU A O 1
ATOM 712 N N . PHE A 1 95 ? 0.365 7.913 -10.370 1.00 64.62 95 PHE A N 1
ATOM 713 C CA . PHE A 1 95 ? 0.595 7.568 -11.773 1.00 64.62 95 PHE A CA 1
ATOM 714 C C . PHE A 1 95 ? 1.036 8.782 -12.599 1.00 64.62 95 PHE A C 1
ATOM 716 O O . PHE A 1 95 ? 1.979 8.675 -13.382 1.00 64.62 95 PHE A O 1
ATOM 723 N N . LEU A 1 96 ? 0.400 9.936 -12.392 1.00 61.66 96 LEU A N 1
ATOM 724 C CA . LEU A 1 96 ? 0.734 11.174 -13.100 1.00 61.66 96 LEU A CA 1
ATOM 725 C C . LEU A 1 96 ? 2.099 11.741 -12.692 1.00 61.66 96 LEU A C 1
ATOM 727 O O . LEU A 1 96 ? 2.764 12.387 -13.502 1.00 61.66 96 LEU A O 1
ATOM 731 N N . ARG A 1 97 ? 2.523 11.508 -11.447 1.00 64.06 97 ARG A N 1
ATOM 732 C CA . ARG A 1 97 ? 3.736 12.108 -10.880 1.00 64.06 97 ARG A CA 1
ATOM 733 C C . ARG A 1 97 ? 4.965 11.234 -10.927 1.00 64.06 97 ARG A C 1
ATOM 735 O O . ARG A 1 97 ? 6.048 11.787 -10.775 1.00 64.06 97 ARG A O 1
ATOM 742 N N . THR A 1 98 ? 4.839 9.917 -11.103 1.00 63.50 98 THR A N 1
ATOM 743 C CA . THR A 1 98 ? 5.990 9.004 -11.042 1.00 63.50 98 THR A CA 1
ATOM 744 C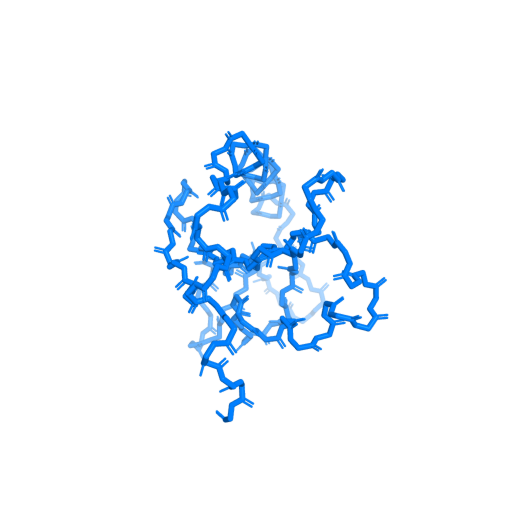 C . THR A 1 98 ? 6.976 9.332 -12.172 1.00 63.50 98 THR A C 1
ATOM 746 O O . THR A 1 98 ? 6.751 8.939 -13.320 1.00 63.50 98 THR A O 1
ATOM 749 N N . PRO A 1 99 ? 8.101 10.022 -11.897 1.00 55.38 99 PRO A N 1
ATOM 750 C CA . PRO A 1 99 ? 8.993 10.490 -12.934 1.00 55.38 99 PRO A CA 1
ATOM 751 C C . PRO A 1 99 ? 10.036 9.401 -13.173 1.00 55.38 99 PRO A C 1
ATOM 753 O O . PRO A 1 99 ? 11.202 9.542 -12.804 1.00 55.38 99 PRO A O 1
ATOM 756 N N . CYS A 1 100 ? 9.647 8.284 -13.790 1.00 57.25 100 CYS A N 1
ATOM 757 C CA . CYS A 1 100 ? 10.649 7.384 -14.355 1.00 57.25 100 CYS A CA 1
ATOM 758 C C . CYS A 1 100 ? 11.180 8.038 -15.639 1.00 57.25 100 CYS A C 1
ATOM 760 O O . CYS A 1 100 ? 10.719 7.773 -16.743 1.00 57.25 100 CYS A O 1
ATOM 762 N N . SER A 1 101 ? 12.139 8.955 -15.496 1.00 51.19 101 SER A N 1
ATOM 763 C CA . SER A 1 101 ? 12.932 9.450 -16.625 1.00 51.19 101 SER A CA 1
ATOM 764 C C . SER A 1 101 ? 14.117 8.507 -16.866 1.00 51.19 101 SER A C 1
ATOM 766 O O . SER A 1 101 ? 14.680 7.954 -15.919 1.00 51.19 101 SER A O 1
ATOM 768 N N . ARG A 1 102 ? 14.550 8.341 -18.127 1.00 44.78 102 ARG A N 1
ATOM 769 C CA . ARG A 1 102 ? 15.669 7.451 -18.521 1.00 44.78 102 ARG A CA 1
ATOM 770 C C . ARG A 1 102 ? 16.973 7.649 -17.718 1.00 44.78 102 ARG A C 1
ATOM 772 O O . ARG A 1 102 ? 17.805 6.747 -17.712 1.00 44.78 102 ARG A O 1
ATOM 779 N N . ARG A 1 103 ? 17.182 8.799 -17.057 1.00 38.84 103 ARG A N 1
ATOM 780 C CA . ARG A 1 103 ? 18.412 9.126 -16.305 1.00 38.84 103 ARG A CA 1
ATOM 781 C C . ARG A 1 103 ? 18.471 8.518 -14.900 1.00 38.84 103 ARG A C 1
ATOM 783 O O . ARG A 1 103 ? 19.556 8.153 -14.462 1.00 38.84 103 ARG A O 1
ATOM 790 N N . SER A 1 104 ? 17.337 8.341 -14.222 1.00 43.00 104 SER A N 1
ATOM 791 C CA . SER A 1 104 ? 17.289 7.790 -12.854 1.00 43.00 104 SER A CA 1
ATOM 792 C C . SER A 1 104 ? 17.579 6.281 -12.806 1.00 43.00 104 SER A C 1
ATOM 794 O O . SER A 1 104 ? 17.860 5.723 -11.748 1.00 43.00 104 SER A O 1
ATOM 796 N N . PHE A 1 105 ? 17.544 5.621 -13.968 1.00 36.38 105 PHE A N 1
ATOM 797 C CA . PHE A 1 105 ? 17.705 4.179 -14.114 1.00 36.38 105 PHE A CA 1
ATOM 798 C C . PHE A 1 105 ? 19.161 3.705 -13.943 1.00 36.38 105 PHE A C 1
ATOM 800 O O . PHE A 1 105 ? 19.412 2.663 -13.339 1.00 36.38 105 PHE A O 1
ATOM 807 N N . LEU A 1 106 ? 20.145 4.489 -14.410 1.00 39.12 106 LEU A N 1
ATOM 808 C CA . LEU A 1 106 ? 21.564 4.119 -14.292 1.00 39.12 106 LEU A CA 1
ATOM 809 C C . LEU A 1 106 ? 22.035 4.079 -12.827 1.00 39.12 106 LEU A C 1
ATOM 811 O O . LEU A 1 106 ? 22.876 3.255 -12.481 1.00 39.12 106 LEU A O 1
ATOM 815 N N . ALA A 1 107 ? 21.445 4.911 -11.963 1.00 36.47 107 ALA A N 1
ATOM 816 C CA . ALA A 1 107 ? 21.757 4.967 -10.535 1.00 36.47 107 ALA A CA 1
ATOM 817 C C . ALA A 1 107 ? 21.204 3.771 -9.735 1.00 36.47 107 ALA A C 1
ATOM 819 O O . ALA A 1 107 ? 21.666 3.504 -8.631 1.00 36.47 107 ALA A O 1
ATOM 820 N N . CYS A 1 108 ? 20.220 3.034 -10.266 1.00 33.06 108 CYS A N 1
ATOM 821 C CA . CYS A 1 108 ? 19.601 1.908 -9.560 1.00 33.06 108 CYS A CA 1
ATOM 822 C C . CYS A 1 108 ? 20.304 0.562 -9.809 1.00 33.06 108 CYS A C 1
ATOM 824 O O . CYS A 1 108 ? 20.030 -0.405 -9.106 1.00 33.06 108 CYS A O 1
ATOM 826 N N . ARG A 1 109 ? 21.229 0.477 -10.778 1.00 35.41 109 ARG A N 1
ATOM 827 C CA . ARG A 1 109 ? 21.956 -0.768 -11.091 1.00 35.41 109 ARG A CA 1
ATOM 828 C C . ARG A 1 109 ? 23.035 -1.138 -10.066 1.00 35.41 109 ARG A C 1
ATOM 830 O O . ARG A 1 109 ? 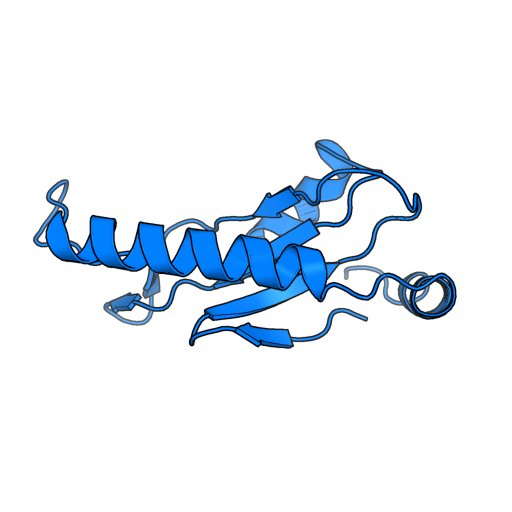23.480 -2.281 -10.060 1.00 35.41 109 ARG A O 1
ATOM 837 N N . THR A 1 110 ? 23.474 -0.196 -9.232 1.00 31.50 110 THR A N 1
ATOM 838 C CA . THR A 1 110 ? 24.599 -0.382 -8.297 1.00 31.50 110 THR A CA 1
ATOM 839 C C . THR A 1 110 ? 24.188 -0.724 -6.868 1.00 31.50 110 THR A C 1
ATOM 841 O O . THR A 1 110 ? 25.014 -1.222 -6.110 1.00 31.50 110 THR A O 1
ATOM 844 N N . GLU A 1 111 ? 22.926 -0.528 -6.496 1.00 34.25 111 GLU A N 1
ATOM 845 C CA . GLU A 1 111 ? 22.413 -0.899 -5.175 1.00 34.25 111 GLU A CA 1
ATOM 846 C C . GLU A 1 111 ? 21.813 -2.304 -5.272 1.00 34.25 111 GLU A C 1
ATOM 848 O O . GLU A 1 111 ? 20.609 -2.483 -5.457 1.00 34.25 111 GLU A O 1
ATOM 853 N N . ARG A 1 112 ? 22.689 -3.319 -5.218 1.00 31.66 112 ARG A N 1
ATOM 854 C CA . ARG A 1 112 ? 22.278 -4.699 -4.927 1.00 31.66 112 ARG A CA 1
ATOM 855 C C . ARG A 1 112 ? 21.394 -4.656 -3.687 1.00 31.66 112 ARG A C 1
ATOM 857 O O . ARG A 1 112 ? 21.825 -4.178 -2.645 1.00 31.66 112 ARG A O 1
ATOM 864 N N . ILE A 1 113 ? 20.179 -5.168 -3.829 1.00 34.62 113 ILE A N 1
ATOM 865 C CA . ILE A 1 113 ? 19.324 -5.540 -2.710 1.00 34.62 113 ILE A CA 1
ATOM 866 C C . ILE A 1 113 ? 20.122 -6.585 -1.916 1.00 34.62 113 ILE A C 1
ATOM 868 O O . ILE A 1 113 ? 20.310 -7.708 -2.386 1.00 34.62 113 ILE A O 1
ATOM 872 N N . SER A 1 114 ? 20.679 -6.160 -0.788 1.00 33.31 114 SER A N 1
ATOM 873 C CA . SER A 1 114 ? 21.403 -6.962 0.201 1.00 33.31 114 SER A CA 1
ATOM 874 C C . SER A 1 114 ? 20.736 -6.790 1.548 1.00 33.31 114 SER A C 1
ATOM 876 O O . SER A 1 114 ? 20.426 -5.615 1.857 1.00 33.31 114 SER A O 1
#

Organism: Rhizobium sullae (NCBI:txid50338)

pLDDT: mean 70.83, std 15.57, range [31.5, 87.94]

InterPro domains:
  IPR029058 Alpha/Beta hydrolase fold [G3DSA:3.40.50.1820] (2-95)
  IPR029058 Alpha/Beta hydrolase fold [SSF53474] (23-85)

Foldseek 3Di:
DWDFDADPNKTKTKDAAPAPDDQAAEDEDDKQDAQCPCVVVCCVPPRRHIYMGIWANDQDVNIGDVADAPDVVGGDVVRVVVSVVSVVVRSVVCRVPVPPDVVVVVVVVPDPPD